Protein AF-A0A8B8LPD0-F1 (afdb_monomer)

pLDDT: mean 94.7, std 5.55, range [61.06, 98.5]

Radius of gyration: 47.1 Å; Cα contacts (8 Å, |Δi|>4): 87; chains: 1; bounding box: 83×27×129 Å

Foldseek 3Di:
DVVVVVVVVVVVVVVVVVVVVVVVVVVVVVVVVVVVVVVVVVVVVVVVVVVVVVVVVVVVVVVVVVVVVVVVVVVVVVVVVVVLVQFAAPPPSPHGFQKAFPVGDTGDPVVVVPDQADPPPRHGGPDMDGHDDD

Nearest PDB structures (foldseek):
  3eb5-assembly1_A-2  TM=9.306E-01  e=7.544E-06  Homo sapiens
  8v0d-assembly1_A  TM=8.859E-01  e=6.554E-06  Homo sapiens
  8v0d-assembly1_B  TM=8.151E-01  e=5.307E-06  Homo sapiens
  4auq-assembly1_E  TM=8.086E-01  e=9.492E-05  Homo sapiens
  8ieg-assembly1_B  TM=8.663E-01  e=4.461E-04  Saccharomyces cerevisiae S288C

Mean predicted aligned error: 9.9 Å

Organism: Abrus precatorius (NCBI:txid3816)

InterPro domains:
  IPR001841 Zinc finger, RING-type [PS50089] (89-122)
  IPR001841 Zinc finger, RING-type [SM00184] (89-121)
  IPR013083 Zinc finger, RING/FYVE/PHD-type [G3DSA:3.30.40.10] (70-133)
  IPR051728 RING-FYVE domain-containing E3 ubiquitin-protein ligase [PTHR14879] (5-132)

Solvent-accessible surface area (backbone atoms only — not comparable to full-atom values): 7485 Å² total; per-residue (Å²): 115,67,68,62,54,52,52,50,51,51,53,52,53,51,50,52,50,55,51,50,51,52,52,48,52,53,53,50,50,55,49,50,54,51,51,51,52,52,50,52,52,51,52,52,51,52,50,53,50,52,52,52,52,52,52,53,52,52,49,53,53,49,50,54,51,48,53,54,51,52,52,52,50,52,53,49,51,51,52,50,54,57,59,44,58,74,46,28,9,86,82,78,72,67,50,53,45,33,26,28,37,74,87,68,56,67,22,18,57,86,62,50,73,78,50,63,45,40,92,84,82,61,48,74,57,85,47,76,43,82,52,81,78,129

Sequence (134 aa):
MLKKKLQEQHKRAQFLSEESDKSRETAQIAKRDIEEVRQKLKEEHEHARRLTENFRRDVLAAESRAAFAEETLSDLQRKIILSNCDKVCSICLTNEKDLAFGCGHMTCRDCGSKLSKCPICREQIRNYIKLFPG

Structure (mmCIF, N/CA/C/O backbone):
data_AF-A0A8B8LPD0-F1
#
_entry.id   AF-A0A8B8LPD0-F1
#
loop_
_atom_site.group_PDB
_atom_site.id
_atom_site.type_symbol
_atom_site.label_atom_id
_atom_site.label_alt_id
_atom_site.label_comp_id
_atom_site.label_asym_id
_atom_site.label_entity_id
_atom_site.label_seq_id
_atom_site.pdbx_PDB_ins_code
_atom_site.Cartn_x
_atom_site.Cartn_y
_atom_site.Cartn_z
_atom_site.occupancy
_atom_site.B_iso_or_equiv
_atom_site.auth_seq_id
_atom_site.auth_comp_id
_atom_site.auth_asym_id
_atom_site.auth_atom_id
_atom_site.pdbx_PDB_model_num
ATOM 1 N N . MET A 1 1 ? 45.435 1.111 -79.361 1.00 73.44 1 MET A N 1
ATOM 2 C CA . MET A 1 1 ? 44.169 0.547 -78.833 1.00 73.44 1 MET A CA 1
ATOM 3 C C . MET A 1 1 ? 44.263 0.095 -77.371 1.00 73.44 1 MET A C 1
ATOM 5 O O . MET A 1 1 ? 43.436 0.523 -76.579 1.00 73.44 1 MET A O 1
ATOM 9 N N . LEU A 1 2 ? 45.271 -0.695 -76.975 1.00 85.44 2 LEU A N 1
ATOM 10 C CA . LEU A 1 2 ? 45.413 -1.224 -75.602 1.00 85.44 2 LEU A CA 1
ATOM 11 C C . LEU A 1 2 ? 45.582 -0.156 -74.500 1.00 85.44 2 LEU A C 1
ATOM 13 O O . LEU A 1 2 ? 44.894 -0.224 -73.489 1.00 85.44 2 LEU A O 1
ATOM 17 N N . LYS A 1 3 ? 46.413 0.876 -74.715 1.00 88.69 3 LYS A N 1
ATOM 18 C CA . LYS A 1 3 ? 46.639 1.950 -73.722 1.00 88.69 3 LYS A CA 1
ATOM 19 C C . LYS A 1 3 ? 45.360 2.711 -73.336 1.00 88.69 3 LYS A C 1
ATOM 21 O O . LYS A 1 3 ? 45.154 2.991 -72.164 1.00 88.69 3 LYS A O 1
ATOM 26 N N . LYS A 1 4 ? 44.474 2.983 -74.306 1.00 88.44 4 LYS A N 1
ATOM 27 C CA . LYS A 1 4 ? 43.177 3.640 -74.054 1.00 88.44 4 LYS A CA 1
ATOM 28 C C . LYS A 1 4 ? 42.248 2.758 -73.214 1.00 88.44 4 LYS A C 1
ATOM 30 O O . LYS A 1 4 ? 41.646 3.250 -72.272 1.00 88.44 4 LYS A O 1
ATOM 35 N N . LYS A 1 5 ? 42.179 1.451 -73.510 1.00 90.44 5 LYS A N 1
ATOM 36 C CA . LYS A 1 5 ? 41.398 0.491 -72.708 1.00 90.44 5 LYS A CA 1
ATOM 37 C C . LYS A 1 5 ? 41.918 0.393 -71.272 1.00 90.44 5 LYS A C 1
ATOM 39 O O . LYS A 1 5 ? 41.117 0.371 -70.349 1.00 90.44 5 LYS A O 1
ATOM 44 N N . LEU A 1 6 ? 43.239 0.371 -71.083 1.00 92.25 6 LEU A N 1
ATOM 45 C CA . LEU A 1 6 ? 43.850 0.341 -69.752 1.00 92.25 6 LEU A CA 1
ATOM 46 C C . LEU A 1 6 ? 43.545 1.618 -68.952 1.00 92.25 6 LEU A C 1
ATOM 48 O O . LEU A 1 6 ? 43.188 1.538 -67.782 1.00 92.25 6 LEU A O 1
ATOM 52 N N . GLN A 1 7 ? 43.627 2.785 -69.594 1.00 92.62 7 GLN A N 1
ATOM 53 C CA . GLN A 1 7 ? 43.295 4.065 -68.969 1.00 92.62 7 GLN A CA 1
ATOM 54 C C . GLN A 1 7 ? 41.815 4.144 -68.561 1.00 92.62 7 GLN A C 1
ATOM 56 O O . GLN A 1 7 ? 41.500 4.667 -67.495 1.00 92.62 7 GLN A O 1
ATOM 61 N N . GLU A 1 8 ? 40.913 3.595 -69.374 1.00 93.06 8 GLU A N 1
ATOM 62 C CA . GLU A 1 8 ? 39.482 3.535 -69.060 1.00 93.06 8 GLU A CA 1
ATOM 63 C C . GLU A 1 8 ? 39.190 2.606 -67.873 1.00 93.06 8 GLU A C 1
ATOM 65 O O . GLU A 1 8 ? 38.441 2.962 -66.966 1.00 93.06 8 GLU A O 1
ATOM 70 N N . GLN A 1 9 ? 39.841 1.439 -67.828 1.00 93.00 9 GLN A N 1
ATOM 71 C CA . GLN A 1 9 ? 39.735 0.516 -66.694 1.00 93.00 9 GLN A CA 1
ATOM 72 C C . GLN A 1 9 ? 40.267 1.140 -65.399 1.00 93.00 9 GLN A C 1
ATOM 74 O O . GLN A 1 9 ? 39.648 0.983 -64.351 1.00 93.00 9 GLN A O 1
ATOM 79 N N . HIS A 1 10 ? 41.365 1.898 -65.471 1.00 94.31 10 HIS A N 1
ATOM 80 C CA . HIS A 1 10 ? 41.904 2.614 -64.317 1.00 94.31 10 HIS A CA 1
ATOM 81 C C . HIS A 1 10 ? 40.913 3.648 -63.771 1.00 94.31 10 HIS A C 1
ATOM 83 O O . HIS A 1 10 ? 40.643 3.662 -62.575 1.00 94.31 10 HIS A O 1
ATOM 89 N N . LYS A 1 11 ? 40.310 4.467 -64.644 1.00 95.00 11 LYS A N 1
ATOM 90 C CA . LYS A 1 11 ? 39.286 5.445 -64.239 1.00 95.00 11 LYS A CA 1
ATOM 91 C C . LYS A 1 11 ? 38.075 4.773 -63.598 1.00 95.00 11 LYS A C 1
ATOM 93 O O . LYS A 1 11 ? 37.583 5.241 -62.577 1.00 95.00 11 LYS A O 1
ATOM 98 N N . ARG A 1 12 ? 37.616 3.655 -64.171 1.00 95.12 12 ARG A N 1
ATOM 99 C CA . ARG A 1 12 ? 36.501 2.880 -63.615 1.00 95.12 12 ARG A CA 1
ATOM 100 C C . ARG A 1 12 ? 36.840 2.304 -62.239 1.00 95.12 12 ARG A C 1
ATOM 102 O O . ARG A 1 12 ? 36.008 2.368 -61.344 1.00 95.12 12 ARG A O 1
ATOM 109 N N . ALA A 1 13 ? 38.047 1.772 -62.061 1.00 94.38 13 ALA A N 1
ATOM 110 C CA . ALA A 1 13 ? 38.503 1.258 -60.773 1.00 94.38 1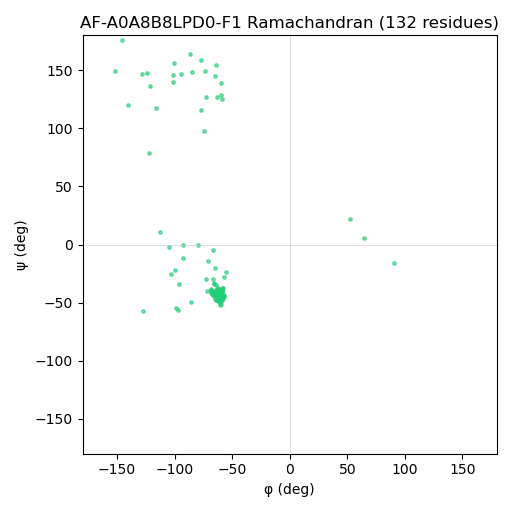3 ALA A CA 1
ATOM 111 C C . ALA A 1 13 ? 38.602 2.368 -59.712 1.00 94.38 13 ALA A C 1
ATOM 113 O O . ALA A 1 13 ? 38.165 2.165 -58.584 1.00 94.38 13 ALA A O 1
ATOM 114 N N . GLN A 1 14 ? 39.108 3.550 -60.083 1.00 95.25 14 GLN A N 1
ATOM 115 C CA . GLN A 1 14 ? 39.155 4.717 -59.195 1.00 95.25 14 GLN A CA 1
ATOM 116 C C . GLN A 1 14 ? 37.753 5.155 -58.761 1.00 95.25 14 GLN A C 1
ATOM 118 O O . GLN A 1 14 ? 37.505 5.292 -57.568 1.00 95.25 14 GLN A O 1
ATOM 123 N N . PHE A 1 15 ? 36.822 5.280 -59.710 1.00 96.00 15 PHE A N 1
ATOM 124 C CA . PHE A 1 15 ? 35.434 5.639 -59.418 1.00 96.00 15 PHE A CA 1
ATOM 125 C C . PHE A 1 15 ? 34.768 4.646 -58.452 1.00 96.00 15 PHE A C 1
ATOM 127 O O . PHE A 1 15 ? 34.168 5.053 -57.462 1.00 96.00 15 PHE A O 1
ATOM 134 N N . LEU A 1 16 ? 34.923 3.340 -58.700 1.00 95.19 16 LEU A N 1
ATOM 135 C CA . LEU A 1 16 ? 34.373 2.300 -57.825 1.00 95.19 16 LEU A CA 1
ATOM 136 C C . LEU A 1 16 ? 35.009 2.317 -56.425 1.00 95.19 16 LEU A C 1
ATOM 138 O O . LEU A 1 16 ? 34.320 2.052 -55.443 1.00 95.19 16 LEU A O 1
ATOM 142 N N . SER A 1 17 ? 36.303 2.637 -56.317 1.00 95.12 17 SER A N 1
ATOM 143 C CA . SER A 1 17 ? 36.976 2.792 -55.021 1.00 95.12 17 SER A CA 1
ATOM 144 C C . SER A 1 17 ? 36.393 3.961 -54.230 1.00 95.12 17 SER A C 1
ATOM 146 O O . SER A 1 17 ? 36.036 3.790 -53.069 1.00 95.12 17 SER A O 1
ATOM 148 N N . GLU A 1 18 ? 36.233 5.125 -54.865 1.00 96.00 18 GLU A N 1
ATOM 149 C CA . GLU A 1 18 ? 35.641 6.310 -54.231 1.00 96.00 18 GLU A CA 1
ATOM 150 C C . GLU A 1 18 ? 34.189 6.065 -53.796 1.00 96.00 18 GLU A C 1
ATOM 152 O O . GLU A 1 18 ? 33.775 6.493 -52.718 1.00 96.00 18 GLU A O 1
ATOM 157 N N . GLU A 1 19 ? 33.405 5.361 -54.615 1.00 96.75 19 GLU A N 1
ATOM 158 C CA . GLU A 1 19 ? 32.026 4.985 -54.290 1.00 96.75 19 GLU A CA 1
ATOM 159 C C . GLU A 1 19 ? 31.968 4.001 -53.110 1.00 96.75 19 GLU A C 1
ATOM 161 O O . GLU A 1 19 ? 31.180 4.187 -52.178 1.00 96.75 19 GLU A O 1
ATOM 166 N N . SER A 1 20 ? 32.855 3.002 -53.093 1.00 95.00 20 SER A N 1
ATOM 167 C CA . SER A 1 20 ? 32.997 2.064 -51.976 1.00 95.00 20 SER A CA 1
ATOM 168 C C . SER A 1 20 ? 33.408 2.773 -50.680 1.00 95.00 20 SER A C 1
ATOM 170 O O . SER A 1 20 ? 32.889 2.446 -49.611 1.00 95.00 20 SER A O 1
ATOM 172 N N . ASP A 1 21 ? 34.317 3.747 -50.748 1.00 96.69 21 ASP A N 1
ATOM 173 C CA . ASP A 1 21 ? 34.763 4.507 -49.579 1.00 96.69 21 ASP A CA 1
ATOM 174 C C . ASP A 1 21 ? 33.628 5.364 -48.997 1.00 96.69 21 ASP A C 1
ATOM 176 O O . ASP A 1 21 ? 33.385 5.307 -47.788 1.00 96.69 21 ASP A O 1
ATOM 180 N N . LYS A 1 22 ? 32.853 6.053 -49.846 1.00 96.38 22 LYS A N 1
ATOM 181 C CA . LYS A 1 22 ? 31.648 6.803 -49.434 1.00 96.38 22 LYS A CA 1
ATOM 182 C C . LYS A 1 22 ? 30.582 5.896 -48.823 1.00 96.38 22 LYS A C 1
ATOM 184 O O . LYS A 1 22 ? 29.976 6.229 -47.800 1.00 96.38 22 LYS A O 1
ATOM 189 N N . SER A 1 23 ? 30.354 4.728 -49.427 1.00 95.88 23 SER A N 1
ATOM 190 C CA . SER A 1 23 ? 29.418 3.739 -48.890 1.00 95.88 23 SER A CA 1
ATOM 191 C C . SER A 1 23 ? 29.873 3.228 -47.521 1.00 95.88 23 SER A C 1
ATOM 193 O O . SER A 1 23 ? 29.041 3.060 -46.626 1.00 95.88 23 SER A O 1
ATOM 195 N N . ARG A 1 24 ? 31.181 3.011 -47.330 1.00 97.00 24 ARG A N 1
ATOM 196 C CA . ARG A 1 24 ? 31.753 2.594 -46.044 1.00 97.00 24 ARG A CA 1
ATOM 197 C C . ARG A 1 24 ? 31.607 3.679 -44.982 1.00 97.00 24 ARG A C 1
ATOM 199 O O . ARG A 1 24 ? 31.229 3.353 -43.860 1.00 97.00 24 ARG A O 1
ATOM 206 N N . GLU A 1 25 ? 31.869 4.936 -45.325 1.00 96.94 25 GLU A N 1
ATOM 207 C CA . GLU A 1 25 ? 31.705 6.075 -44.416 1.00 96.94 25 GLU A CA 1
ATOM 208 C C . GLU A 1 25 ? 30.246 6.218 -43.965 1.00 96.94 25 GLU A C 1
ATOM 210 O O . GLU A 1 25 ? 29.961 6.283 -42.769 1.00 96.94 25 GLU A O 1
ATOM 215 N N . THR A 1 26 ? 29.302 6.121 -44.903 1.00 97.06 26 THR A N 1
ATOM 216 C CA . THR A 1 26 ? 27.863 6.162 -44.598 1.00 97.06 26 THR A CA 1
ATOM 217 C C . THR A 1 26 ? 27.458 5.020 -43.660 1.00 97.06 26 THR A C 1
ATOM 219 O O . THR A 1 26 ? 26.741 5.229 -42.681 1.00 97.06 26 THR A O 1
ATOM 222 N N . ALA A 1 27 ? 27.961 3.805 -43.903 1.00 97.12 27 ALA A N 1
ATOM 223 C CA . ALA A 1 27 ? 27.704 2.659 -43.035 1.00 97.12 27 ALA A CA 1
ATOM 224 C C . ALA A 1 27 ? 28.326 2.820 -41.635 1.00 97.12 27 ALA A C 1
ATOM 226 O O . ALA A 1 27 ? 27.761 2.331 -40.657 1.00 97.12 27 ALA A O 1
ATOM 227 N N . GLN A 1 28 ? 29.478 3.487 -41.513 1.00 97.50 28 GLN A N 1
ATOM 228 C CA . GLN A 1 28 ? 30.100 3.784 -40.219 1.00 97.50 28 GLN A CA 1
ATOM 229 C C . GLN A 1 28 ? 29.284 4.801 -39.417 1.00 97.50 28 GLN A C 1
ATOM 231 O O . GLN A 1 28 ? 29.074 4.587 -38.224 1.00 97.50 28 GLN A O 1
ATOM 236 N N . ILE A 1 29 ? 28.772 5.850 -40.066 1.00 97.56 29 ILE A N 1
ATOM 237 C CA . ILE A 1 29 ? 27.881 6.831 -39.431 1.00 97.56 29 ILE A CA 1
ATOM 238 C C . ILE A 1 29 ? 26.622 6.130 -38.913 1.00 97.56 29 ILE A C 1
ATOM 240 O O . ILE A 1 29 ? 26.338 6.201 -37.722 1.00 97.56 29 ILE A O 1
ATOM 244 N N . ALA A 1 30 ? 25.950 5.344 -39.760 1.00 97.44 30 ALA A N 1
ATOM 245 C CA . ALA A 1 30 ? 24.747 4.616 -39.360 1.00 97.44 30 ALA A CA 1
ATOM 246 C C . ALA A 1 30 ? 24.989 3.665 -38.171 1.00 97.44 30 ALA A C 1
ATOM 248 O O . ALA A 1 30 ? 24.142 3.539 -37.289 1.00 97.44 30 ALA A O 1
ATOM 249 N N . LYS A 1 31 ? 26.153 3.001 -38.109 1.00 97.88 31 LYS A N 1
ATOM 250 C CA . LYS A 1 31 ? 26.526 2.155 -36.961 1.00 97.88 31 LYS A CA 1
ATOM 251 C C . LYS A 1 31 ? 26.685 2.962 -35.675 1.00 97.88 31 LYS A C 1
ATOM 253 O O . LYS A 1 31 ? 26.172 2.536 -34.643 1.00 97.88 31 LYS A O 1
ATOM 258 N N . ARG A 1 32 ? 27.359 4.113 -35.744 1.00 97.88 32 ARG A N 1
ATOM 259 C CA . ARG A 1 32 ? 27.530 5.013 -34.597 1.00 97.88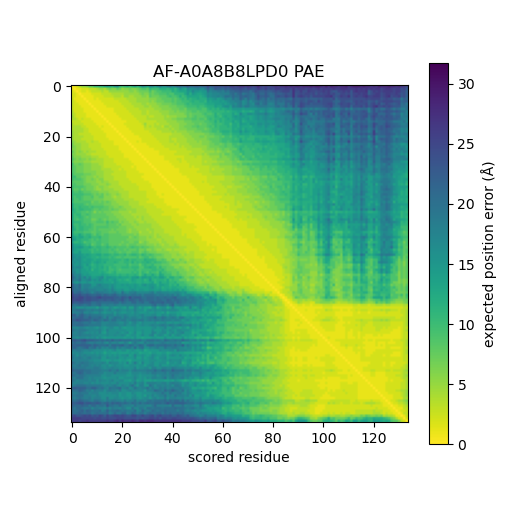 32 ARG A CA 1
ATOM 260 C C . ARG A 1 32 ? 26.183 5.529 -34.094 1.00 97.88 32 ARG A C 1
ATOM 262 O O . ARG A 1 32 ? 25.943 5.499 -32.894 1.00 97.88 32 ARG A O 1
ATOM 269 N N . ASP A 1 33 ? 25.289 5.914 -34.999 1.00 98.06 33 ASP A N 1
ATOM 270 C CA . ASP A 1 33 ? 23.955 6.401 -34.636 1.00 98.06 33 ASP A CA 1
ATOM 271 C C . ASP A 1 33 ? 23.129 5.294 -33.951 1.00 98.06 33 ASP A C 1
ATOM 273 O O . ASP A 1 33 ? 22.457 5.531 -32.947 1.00 98.06 33 ASP A O 1
ATOM 277 N N . ILE A 1 34 ? 23.230 4.046 -34.429 1.00 98.38 34 ILE A N 1
ATOM 278 C CA . ILE A 1 34 ? 22.613 2.881 -33.773 1.00 98.38 34 ILE A CA 1
ATOM 279 C C . ILE A 1 34 ? 23.182 2.667 -32.364 1.00 98.38 34 ILE A C 1
ATOM 281 O O . ILE A 1 34 ? 22.429 2.359 -31.439 1.00 98.38 34 ILE A O 1
ATOM 285 N N . GLU A 1 35 ? 24.497 2.787 -32.185 1.00 98.38 35 GLU A N 1
ATOM 286 C CA . GLU A 1 35 ? 25.138 2.662 -30.871 1.00 98.38 35 GLU A CA 1
ATOM 287 C C . GLU A 1 35 ? 24.696 3.771 -29.913 1.00 98.38 35 GLU A C 1
ATOM 289 O O . GLU A 1 35 ? 24.395 3.483 -28.754 1.00 98.38 35 GLU A O 1
ATOM 294 N N . GLU A 1 36 ? 24.550 5.003 -30.400 1.00 98.38 36 GLU A N 1
ATOM 295 C CA . GLU A 1 36 ? 24.028 6.121 -29.614 1.00 98.38 36 GLU A CA 1
ATOM 296 C C . GLU A 1 36 ? 22.586 5.865 -29.153 1.00 98.38 36 GLU A C 1
ATOM 298 O O . GLU A 1 36 ? 22.264 6.021 -27.973 1.00 98.38 36 GLU A O 1
ATOM 303 N N . VAL A 1 37 ? 21.716 5.402 -30.056 1.00 98.38 37 VAL A N 1
ATOM 304 C CA . VAL A 1 37 ? 20.329 5.048 -29.713 1.00 98.38 37 VAL A CA 1
ATOM 305 C C . VAL A 1 37 ? 20.288 3.907 -28.695 1.00 98.38 37 VAL A C 1
ATOM 307 O O . VAL A 1 37 ? 19.508 3.958 -27.744 1.00 98.38 37 VAL A O 1
ATOM 310 N N . ARG A 1 38 ? 21.141 2.886 -28.845 1.00 98.44 38 ARG A N 1
ATOM 311 C CA . ARG A 1 38 ? 21.243 1.780 -27.876 1.00 98.44 38 ARG A CA 1
ATOM 312 C C . ARG A 1 38 ? 21.681 2.267 -26.501 1.00 98.44 38 ARG A C 1
ATOM 314 O O . ARG A 1 38 ? 21.146 1.792 -25.501 1.00 98.44 38 ARG A O 1
ATOM 321 N N . GLN A 1 39 ? 22.632 3.195 -26.450 1.00 98.25 39 GLN A N 1
ATOM 322 C CA . GLN A 1 39 ? 23.108 3.766 -25.198 1.00 98.25 39 GLN A CA 1
ATOM 323 C C . GLN A 1 39 ? 21.998 4.560 -24.499 1.00 98.25 39 GLN A C 1
ATOM 325 O O . GLN A 1 39 ? 21.714 4.301 -23.331 1.00 98.25 39 GLN A O 1
ATOM 330 N N . LYS A 1 40 ? 21.285 5.422 -25.234 1.00 98.38 40 LYS A N 1
ATOM 331 C CA . LYS A 1 40 ? 20.114 6.149 -24.716 1.00 98.38 40 LYS A CA 1
ATOM 332 C C . LYS A 1 40 ? 19.033 5.200 -24.201 1.00 98.38 40 LYS A C 1
ATOM 334 O O . LYS A 1 40 ? 18.527 5.374 -23.099 1.00 98.38 40 LYS A O 1
ATOM 339 N N . LEU A 1 41 ? 18.724 4.143 -24.953 1.00 98.50 41 LEU A N 1
ATOM 340 C CA . LEU A 1 41 ? 17.747 3.137 -24.531 1.00 98.50 41 LEU A CA 1
ATOM 341 C C . LEU A 1 41 ? 18.168 2.431 -23.232 1.00 98.50 41 LEU A C 1
ATOM 343 O O . LEU A 1 41 ? 17.329 2.150 -22.377 1.00 98.50 41 LEU A O 1
ATOM 347 N N . LYS A 1 42 ? 19.464 2.145 -23.069 1.00 98.44 42 LYS A N 1
ATOM 348 C CA . LYS A 1 42 ? 20.005 1.541 -21.847 1.00 98.44 42 LYS A CA 1
ATOM 349 C C . LYS A 1 42 ? 19.862 2.481 -20.647 1.00 98.44 42 LYS A C 1
ATOM 351 O O . LYS A 1 42 ? 19.462 2.024 -19.578 1.00 98.44 42 LYS A O 1
ATOM 356 N N .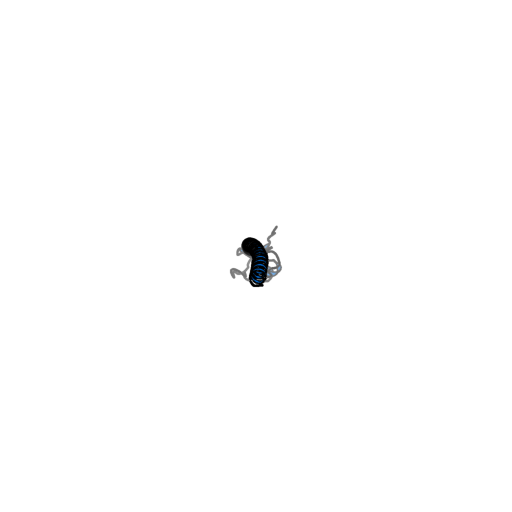 GLU A 1 43 ? 20.156 3.765 -20.828 1.00 98.31 43 GLU A N 1
ATOM 357 C CA . GLU A 1 43 ? 20.014 4.794 -19.791 1.00 98.31 43 GLU A CA 1
ATOM 358 C C . GLU A 1 43 ? 18.554 4.974 -19.363 1.00 98.31 43 GLU A C 1
ATOM 360 O O . GLU A 1 43 ? 18.261 4.945 -18.166 1.00 98.31 43 GLU A O 1
ATOM 365 N N . GLU A 1 44 ? 17.632 5.054 -20.324 1.00 98.19 44 GLU A N 1
ATOM 366 C CA . GLU A 1 44 ? 16.187 5.115 -20.071 1.00 98.19 44 GLU A CA 1
ATOM 367 C C . GLU A 1 44 ? 15.685 3.871 -19.332 1.00 98.19 44 GLU A C 1
ATOM 369 O O . GLU A 1 44 ? 14.963 3.972 -18.339 1.00 98.19 44 GLU A O 1
ATOM 374 N N . HIS A 1 45 ? 16.121 2.676 -19.742 1.00 98.50 45 HIS A N 1
ATOM 375 C CA . HIS A 1 45 ? 15.766 1.442 -19.043 1.00 98.50 45 HIS A CA 1
ATOM 376 C C . HIS A 1 45 ? 16.291 1.441 -17.598 1.00 98.50 45 HIS A C 1
ATOM 378 O O . HIS A 1 45 ? 15.621 0.953 -16.682 1.00 98.50 45 HIS A O 1
ATOM 384 N N . GLU A 1 46 ? 17.504 1.937 -17.361 1.00 98.31 46 GLU A N 1
ATOM 385 C CA . GLU A 1 46 ? 18.056 2.028 -16.012 1.00 98.31 46 GLU A CA 1
ATOM 386 C C . GLU A 1 46 ? 17.299 3.060 -15.167 1.00 98.31 46 GLU A C 1
ATOM 388 O O . GLU A 1 46 ? 16.989 2.802 -14.002 1.00 98.31 46 GLU A O 1
ATOM 393 N N . HIS A 1 47 ? 16.930 4.195 -15.762 1.00 98.25 47 HIS A N 1
ATOM 394 C CA . HIS A 1 47 ? 16.108 5.212 -15.119 1.00 98.25 47 HIS A CA 1
ATOM 395 C C . HIS A 1 47 ? 14.730 4.663 -14.727 1.00 98.25 47 HIS A C 1
ATOM 397 O O . HIS A 1 47 ? 14.353 4.746 -13.556 1.00 98.25 47 HIS A O 1
ATOM 403 N N . ALA A 1 48 ? 14.030 4.004 -15.652 1.00 98.19 48 ALA A N 1
ATOM 404 C CA . ALA A 1 48 ? 12.745 3.359 -15.391 1.00 98.19 48 ALA A CA 1
ATOM 405 C C . ALA A 1 48 ? 12.843 2.289 -14.290 1.00 98.19 48 ALA A C 1
ATOM 407 O O . ALA A 1 48 ? 11.976 2.201 -13.415 1.00 98.19 48 ALA A O 1
ATOM 408 N N . ARG A 1 49 ? 13.933 1.507 -14.274 1.00 98.38 49 ARG A N 1
ATOM 409 C CA . ARG A 1 49 ? 14.193 0.513 -13.221 1.00 98.38 49 ARG A CA 1
ATOM 410 C C . ARG A 1 49 ? 14.356 1.171 -11.850 1.00 98.38 49 ARG A C 1
ATOM 412 O O . ARG A 1 49 ? 13.759 0.701 -10.886 1.00 98.38 49 ARG A O 1
ATOM 419 N N . ARG A 1 50 ? 15.119 2.267 -11.758 1.00 98.12 50 ARG A N 1
ATOM 420 C CA . ARG A 1 50 ? 15.287 3.028 -10.506 1.00 98.12 50 ARG A CA 1
ATOM 421 C C . ARG A 1 50 ? 13.967 3.617 -10.014 1.00 98.12 50 ARG A C 1
ATOM 423 O O . ARG A 1 50 ? 13.678 3.526 -8.826 1.00 98.12 50 ARG A O 1
ATOM 430 N N . LEU A 1 51 ? 13.159 4.186 -10.911 1.00 98.19 51 LEU A N 1
ATOM 431 C CA . LEU A 1 51 ? 11.832 4.705 -10.565 1.00 98.19 51 LEU A CA 1
ATOM 432 C C . LEU A 1 51 ? 10.922 3.603 -10.017 1.00 98.19 51 LEU A C 1
ATOM 434 O O . LEU A 1 51 ? 10.302 3.787 -8.974 1.00 98.19 51 LEU A O 1
ATOM 438 N N . THR A 1 52 ? 10.899 2.445 -10.679 1.00 97.81 52 THR A N 1
ATOM 439 C CA . THR A 1 52 ? 10.102 1.288 -10.249 1.00 97.81 52 THR A CA 1
ATOM 440 C C . THR A 1 52 ? 10.528 0.797 -8.865 1.00 97.81 52 THR A C 1
ATOM 442 O O . THR A 1 52 ? 9.679 0.542 -8.016 1.00 97.81 52 THR A O 1
ATOM 445 N N . GLU A 1 53 ? 11.833 0.709 -8.601 1.00 97.88 53 GLU A N 1
ATOM 446 C CA . GLU A 1 53 ? 12.346 0.272 -7.298 1.00 97.88 53 GLU A CA 1
ATOM 447 C C . GLU A 1 53 ? 12.055 1.286 -6.182 1.00 97.88 53 GLU A C 1
ATOM 449 O O . GLU A 1 53 ? 11.669 0.902 -5.077 1.00 97.88 53 GLU A O 1
ATOM 454 N N . ASN A 1 54 ? 12.172 2.586 -6.470 1.00 98.00 54 ASN A N 1
ATOM 455 C CA . ASN A 1 54 ? 11.786 3.634 -5.527 1.00 98.00 54 ASN A CA 1
ATOM 456 C C . ASN A 1 54 ? 10.294 3.551 -5.193 1.00 98.00 54 ASN A C 1
ATOM 458 O O . ASN A 1 54 ? 9.939 3.516 -4.017 1.00 98.00 54 ASN A O 1
ATOM 462 N N . PHE A 1 55 ? 9.440 3.435 -6.214 1.00 98.19 55 PHE A N 1
ATOM 463 C CA . PHE A 1 55 ? 8.001 3.285 -6.025 1.00 98.19 55 PHE A CA 1
ATOM 464 C C . PHE A 1 55 ? 7.670 2.035 -5.200 1.00 98.19 55 PHE A C 1
ATOM 466 O O . PHE A 1 55 ? 6.893 2.110 -4.252 1.00 98.19 55 PHE A O 1
ATOM 473 N N . ARG A 1 56 ? 8.320 0.899 -5.486 1.00 98.06 56 ARG A N 1
ATOM 474 C CA . ARG A 1 56 ? 8.167 -0.343 -4.713 1.00 98.06 56 ARG A CA 1
ATOM 475 C C . ARG A 1 56 ? 8.497 -0.139 -3.233 1.00 98.06 56 ARG A C 1
ATOM 477 O O . ARG A 1 56 ? 7.761 -0.609 -2.370 1.00 98.06 56 ARG A O 1
ATOM 484 N N . ARG A 1 57 ? 9.589 0.565 -2.927 1.00 97.81 57 ARG A N 1
ATOM 485 C CA . ARG A 1 57 ? 9.977 0.884 -1.546 1.00 97.81 57 ARG A CA 1
ATOM 486 C C . ARG A 1 57 ? 8.953 1.790 -0.859 1.00 97.81 57 ARG A C 1
ATOM 488 O O . ARG A 1 57 ? 8.639 1.556 0.306 1.00 97.81 57 ARG A O 1
ATOM 495 N N . ASP A 1 58 ? 8.424 2.786 -1.562 1.00 98.25 58 ASP A N 1
ATOM 496 C CA . ASP A 1 58 ? 7.430 3.711 -1.009 1.00 98.25 58 ASP A CA 1
ATOM 497 C C . ASP A 1 58 ? 6.104 3.001 -0.708 1.00 98.25 58 ASP A C 1
ATOM 499 O O . ASP A 1 58 ? 5.515 3.225 0.354 1.00 98.25 58 ASP A O 1
ATOM 503 N N . VAL A 1 59 ? 5.681 2.092 -1.595 1.00 98.00 59 VAL A N 1
ATOM 504 C CA . VAL A 1 59 ? 4.521 1.214 -1.384 1.00 98.00 59 VAL A CA 1
ATOM 505 C C . VAL A 1 59 ? 4.729 0.339 -0.149 1.00 98.00 59 VAL A C 1
ATOM 507 O O . VAL A 1 59 ? 3.907 0.392 0.760 1.00 98.00 59 VAL A O 1
ATOM 510 N N . LEU A 1 60 ? 5.858 -0.370 -0.037 1.00 98.19 60 LEU A N 1
ATOM 511 C CA . LEU A 1 60 ? 6.158 -1.204 1.138 1.00 98.19 60 LEU A CA 1
ATOM 512 C C . LEU A 1 60 ? 6.177 -0.407 2.452 1.00 98.19 60 LEU A C 1
ATOM 514 O O . LEU A 1 60 ? 5.725 -0.886 3.497 1.00 98.19 60 LEU A O 1
ATOM 518 N N . ALA A 1 61 ? 6.691 0.824 2.417 1.00 98.12 61 ALA A N 1
ATOM 519 C CA . ALA A 1 61 ? 6.680 1.709 3.575 1.00 98.12 61 ALA A CA 1
ATOM 520 C C . ALA A 1 61 ? 5.252 2.155 3.932 1.00 98.12 61 ALA A C 1
ATOM 522 O O . ALA A 1 61 ? 4.923 2.269 5.113 1.00 98.12 61 ALA A O 1
ATOM 523 N N . ALA A 1 62 ? 4.401 2.416 2.937 1.00 98.06 62 ALA A N 1
ATOM 524 C CA . ALA A 1 62 ? 2.994 2.739 3.151 1.00 98.06 62 ALA A CA 1
ATOM 525 C C . ALA A 1 62 ? 2.208 1.548 3.713 1.00 98.06 62 ALA A C 1
ATOM 527 O O . ALA A 1 62 ? 1.468 1.731 4.676 1.00 98.06 62 ALA A O 1
ATOM 528 N N . GLU A 1 63 ? 2.424 0.344 3.184 1.00 98.31 63 GLU A N 1
ATOM 529 C CA . GLU A 1 63 ? 1.815 -0.897 3.677 1.00 98.31 63 GLU A CA 1
ATOM 530 C C . GLU A 1 63 ? 2.206 -1.173 5.131 1.00 98.31 63 GLU A C 1
ATOM 532 O O . GLU A 1 63 ? 1.337 -1.403 5.967 1.00 98.31 63 GLU A O 1
ATOM 537 N N . SER A 1 64 ? 3.493 -1.048 5.473 1.00 98.31 64 SER A N 1
ATOM 538 C CA . SER A 1 64 ? 3.960 -1.189 6.862 1.00 98.31 64 SER A CA 1
ATOM 539 C C . SER A 1 64 ? 3.276 -0.195 7.810 1.00 98.31 64 SER A C 1
ATOM 541 O O . SER A 1 64 ? 2.879 -0.556 8.917 1.00 98.31 64 SER A O 1
ATOM 543 N N . ARG A 1 65 ? 3.107 1.067 7.381 1.00 98.38 65 ARG A N 1
ATOM 544 C CA . ARG A 1 65 ? 2.394 2.083 8.174 1.00 98.38 65 ARG A CA 1
ATOM 545 C C . ARG A 1 65 ? 0.911 1.754 8.328 1.00 98.38 65 ARG A C 1
ATOM 547 O O . ARG A 1 65 ? 0.370 1.961 9.410 1.00 98.38 65 ARG A O 1
ATOM 554 N N . ALA A 1 66 ? 0.268 1.268 7.268 1.00 98.25 66 ALA A N 1
ATOM 555 C CA . ALA A 1 66 ? -1.133 0.864 7.304 1.00 98.25 66 ALA A CA 1
ATOM 556 C C . ALA A 1 66 ? -1.341 -0.303 8.278 1.00 98.25 66 ALA A C 1
ATOM 558 O O . ALA A 1 66 ? -2.180 -0.195 9.167 1.00 98.25 66 ALA A O 1
ATOM 559 N N . ALA A 1 67 ? -0.505 -1.341 8.201 1.00 98.06 67 ALA A N 1
ATOM 560 C CA . ALA A 1 67 ? -0.554 -2.481 9.116 1.00 98.06 67 ALA A CA 1
ATOM 561 C C . ALA A 1 67 ? -0.405 -2.053 10.589 1.00 98.06 67 ALA A C 1
ATOM 563 O O . ALA A 1 67 ? -1.178 -2.474 11.447 1.00 98.06 67 ALA A O 1
ATOM 564 N N . PHE A 1 68 ? 0.537 -1.151 10.887 1.00 97.69 68 PHE A N 1
ATOM 565 C CA . PHE A 1 68 ? 0.703 -0.620 12.244 1.00 97.69 68 PHE A CA 1
ATOM 566 C C . PHE A 1 68 ? -0.515 0.194 12.720 1.00 97.69 68 PHE A C 1
ATOM 568 O O . PHE A 1 68 ? -0.923 0.115 13.884 1.00 97.69 68 PHE A O 1
ATOM 575 N N . ALA A 1 69 ? -1.114 0.986 11.827 1.00 97.88 69 ALA A N 1
ATOM 576 C CA . ALA A 1 69 ? -2.326 1.734 12.140 1.00 97.88 69 ALA A CA 1
ATOM 577 C C . ALA A 1 69 ? -3.509 0.792 12.426 1.00 97.88 69 ALA A C 1
ATOM 579 O O . ALA A 1 69 ? -4.247 1.024 13.381 1.00 97.88 69 ALA A O 1
ATOM 580 N N . GLU A 1 70 ? -3.662 -0.285 11.653 1.00 97.81 70 GLU A N 1
ATOM 581 C CA . GLU A 1 70 ? -4.687 -1.313 11.868 1.00 97.81 70 GLU A CA 1
ATOM 582 C C . GLU A 1 70 ? -4.534 -2.012 13.225 1.00 97.81 70 GLU A C 1
ATOM 584 O O . GLU A 1 70 ? -5.516 -2.156 13.958 1.00 97.81 70 GLU A O 1
ATOM 589 N N . GLU A 1 71 ? -3.309 -2.376 13.610 1.00 97.50 71 GLU A N 1
ATOM 590 C CA . GLU A 1 71 ? -3.025 -2.953 14.929 1.00 97.50 71 GLU A CA 1
ATOM 591 C C . GLU A 1 71 ? -3.401 -1.981 16.057 1.00 97.50 71 GLU A C 1
ATOM 593 O O . GLU A 1 71 ? -4.132 -2.336 16.987 1.00 97.50 71 GLU A O 1
ATOM 598 N N . THR A 1 72 ? -2.994 -0.716 15.925 1.00 97.94 72 THR A N 1
ATOM 599 C CA . THR A 1 72 ? -3.328 0.340 16.891 1.00 97.94 72 THR A CA 1
ATOM 600 C C . THR A 1 72 ? -4.843 0.527 17.019 1.00 97.94 72 THR A C 1
ATOM 602 O O . THR A 1 72 ? -5.365 0.686 18.127 1.00 97.94 72 THR A O 1
ATOM 605 N N . LEU A 1 73 ? -5.571 0.490 15.899 1.00 97.56 73 LEU A N 1
ATOM 606 C CA . LEU A 1 73 ? -7.030 0.582 15.888 1.00 97.56 73 LEU A CA 1
ATOM 607 C C . LEU A 1 73 ? -7.675 -0.602 16.614 1.00 97.56 73 LEU A C 1
ATOM 609 O O . LEU A 1 73 ? -8.583 -0.388 17.419 1.00 97.56 73 LEU A O 1
ATOM 613 N N . SER A 1 74 ? -7.193 -1.826 16.386 1.00 97.00 74 SER A N 1
ATOM 614 C CA . SER A 1 74 ? -7.686 -3.021 17.081 1.00 97.00 74 SER A CA 1
ATOM 615 C C . SER A 1 74 ? -7.484 -2.922 18.597 1.00 97.00 74 SER A C 1
ATOM 617 O O . SER A 1 74 ? -8.396 -3.197 19.383 1.00 97.00 74 SER A O 1
ATOM 619 N N . ASP A 1 75 ? -6.317 -2.447 19.029 1.00 96.88 75 ASP A N 1
ATOM 620 C CA . ASP A 1 75 ? -6.007 -2.252 20.443 1.00 96.88 75 ASP A CA 1
ATOM 621 C C . ASP A 1 75 ? -6.884 -1.181 21.099 1.00 96.88 75 ASP A C 1
ATOM 623 O O . ASP A 1 75 ? -7.355 -1.361 22.228 1.00 96.88 75 ASP A O 1
ATOM 627 N N . LEU A 1 76 ? -7.144 -0.072 20.403 1.00 95.88 76 LEU A N 1
ATOM 628 C CA . LEU A 1 76 ? -8.065 0.960 20.879 1.00 95.88 76 LEU A CA 1
ATOM 629 C C . LEU A 1 76 ? -9.499 0.434 20.966 1.00 95.88 76 LEU A C 1
ATOM 631 O O . LEU A 1 76 ? -10.160 0.656 21.980 1.00 95.88 76 LEU A O 1
ATOM 635 N N . GLN A 1 77 ? -9.965 -0.316 19.965 1.00 95.31 77 GLN A N 1
ATOM 636 C CA . GLN A 1 77 ? -11.275 -0.969 20.006 1.00 95.31 77 GLN A CA 1
ATOM 637 C C . GLN A 1 77 ? -11.387 -1.917 21.204 1.00 95.31 77 GLN A C 1
ATOM 639 O O . GLN A 1 77 ? -12.378 -1.865 21.934 1.00 95.31 77 GLN A O 1
ATOM 644 N N . ARG A 1 78 ? -10.351 -2.723 21.474 1.00 93.88 78 ARG A N 1
ATOM 645 C CA . ARG A 1 78 ? -10.307 -3.600 22.653 1.00 93.88 78 ARG A CA 1
ATOM 646 C C . ARG A 1 78 ? -10.418 -2.796 23.950 1.00 93.88 78 ARG A C 1
ATOM 648 O O . ARG A 1 78 ? -11.217 -3.150 24.814 1.00 93.88 78 ARG A O 1
ATOM 655 N N . LYS A 1 79 ? -9.662 -1.699 24.080 1.00 92.56 79 LYS A N 1
ATOM 656 C CA . LYS A 1 79 ? -9.720 -0.808 25.255 1.00 92.56 79 LYS A CA 1
ATOM 657 C C . LYS A 1 79 ? -11.106 -0.184 25.439 1.00 92.56 79 LYS A C 1
ATOM 659 O O . LYS A 1 79 ? -11.587 -0.127 26.567 1.00 92.56 79 LYS A O 1
ATOM 664 N N . ILE A 1 80 ? -11.760 0.234 24.355 1.00 90.25 80 ILE A N 1
ATOM 665 C CA . ILE A 1 80 ? -13.123 0.783 24.390 1.00 90.25 80 ILE A CA 1
ATOM 666 C C . ILE A 1 80 ? -14.121 -0.274 24.869 1.00 90.25 80 ILE A C 1
ATOM 668 O O . ILE A 1 80 ? -14.913 0.005 25.765 1.00 90.25 80 ILE A O 1
ATOM 672 N N . ILE A 1 81 ? -14.069 -1.491 24.318 1.00 86.69 81 ILE A N 1
ATOM 673 C CA . ILE A 1 81 ? -14.966 -2.584 24.721 1.00 86.69 81 ILE A CA 1
ATOM 674 C C . ILE A 1 81 ? -14.795 -2.892 26.211 1.00 86.69 81 ILE A C 1
ATOM 676 O O . ILE A 1 81 ? -15.785 -2.934 26.939 1.00 86.69 81 ILE A O 1
ATOM 680 N N . LEU A 1 82 ? -13.550 -3.041 26.674 1.00 84.50 82 LEU A N 1
ATOM 681 C CA . LEU A 1 82 ? -13.255 -3.294 28.085 1.00 84.50 82 LEU A CA 1
ATOM 682 C C . LEU A 1 82 ? -13.779 -2.164 28.981 1.00 84.50 82 LEU A C 1
ATOM 684 O O . LEU A 1 82 ? -14.489 -2.431 29.947 1.00 84.50 82 LEU A O 1
ATOM 688 N N . SER A 1 83 ? -13.516 -0.905 28.616 1.00 85.25 83 SER A N 1
ATOM 689 C CA . SER A 1 83 ? -14.002 0.255 29.372 1.00 85.25 83 SER A CA 1
ATOM 690 C C . SER A 1 83 ? -15.532 0.338 29.418 1.00 85.25 83 SER A C 1
ATOM 692 O O . SER A 1 83 ? -16.098 0.702 30.449 1.00 85.25 83 SER A O 1
ATOM 694 N N . ASN A 1 84 ? -16.217 -0.019 28.330 1.00 81.38 84 ASN A N 1
ATOM 695 C CA . ASN A 1 84 ? -17.676 0.002 28.276 1.00 81.38 84 ASN A CA 1
ATOM 696 C C . ASN A 1 84 ? -18.297 -1.126 29.106 1.00 81.38 84 ASN A C 1
ATOM 698 O O . ASN A 1 84 ? -19.275 -0.873 29.808 1.00 81.38 84 ASN A O 1
ATOM 702 N N . CYS A 1 85 ? -17.725 -2.336 29.099 1.00 76.62 85 CYS A N 1
ATOM 703 C CA . CYS A 1 85 ? -18.184 -3.456 29.935 1.00 76.62 85 CYS A CA 1
ATOM 704 C C . CYS A 1 85 ? -18.188 -3.124 31.435 1.00 76.62 85 CYS A C 1
ATOM 706 O O . CYS A 1 85 ? -19.010 -3.657 32.190 1.00 76.62 85 CYS A O 1
ATOM 708 N N . ASP A 1 86 ? -17.316 -2.219 31.878 1.00 81.44 86 ASP A N 1
ATOM 709 C CA . ASP A 1 86 ? -17.289 -1.762 33.265 1.00 81.44 86 ASP A CA 1
ATOM 710 C C . ASP A 1 86 ? -18.465 -0.841 33.607 1.00 81.44 86 ASP A C 1
ATOM 712 O O . ASP A 1 86 ? -18.965 -0.902 34.733 1.00 81.44 86 ASP A O 1
ATOM 716 N N . LYS A 1 87 ? -18.981 -0.082 32.635 1.00 86.00 87 LYS A N 1
ATOM 717 C CA . LYS A 1 87 ? -20.049 0.909 32.834 1.00 86.00 87 LYS A CA 1
ATOM 718 C C . LYS A 1 87 ? -21.451 0.386 32.524 1.00 86.00 87 LYS A C 1
ATOM 720 O O . LYS A 1 87 ? -22.400 0.766 33.206 1.00 86.00 87 LYS A O 1
ATOM 725 N N . VAL A 1 88 ? -21.601 -0.505 31.541 1.00 91.81 88 VAL A N 1
ATOM 726 C CA . VAL A 1 88 ? -22.915 -1.005 31.093 1.00 91.81 88 VAL A CA 1
ATOM 727 C C . VAL A 1 88 ? -23.312 -2.308 31.780 1.00 91.81 88 VAL A C 1
ATOM 729 O O . VAL A 1 88 ? -22.482 -3.154 32.106 1.00 91.81 88 VAL A O 1
ATOM 732 N N . CYS A 1 89 ? -24.605 -2.499 32.014 1.00 93.50 89 CYS A N 1
ATOM 733 C CA . CYS A 1 89 ? -25.145 -3.695 32.637 1.00 93.50 89 CYS A CA 1
ATOM 734 C C . CYS A 1 89 ? -24.797 -4.944 31.820 1.00 93.50 89 CYS A C 1
ATOM 736 O O . CYS A 1 89 ? -25.163 -5.054 30.654 1.00 93.50 89 CYS A O 1
ATOM 738 N N . SER A 1 90 ? -24.178 -5.933 32.469 1.00 91.31 90 SER A N 1
ATOM 739 C CA . SER A 1 90 ? -23.769 -7.203 31.853 1.00 91.31 90 SER A CA 1
ATOM 740 C C . SER A 1 90 ? -24.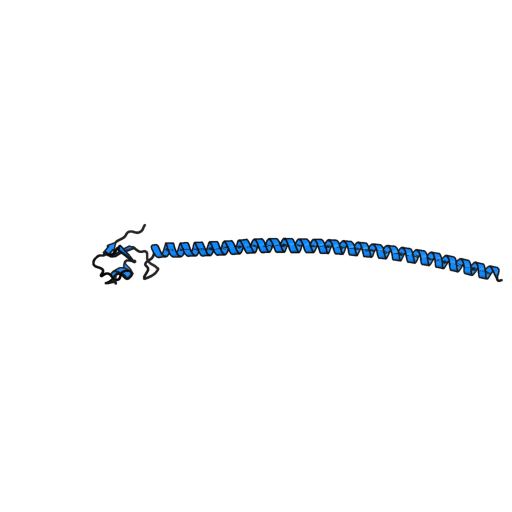926 -8.104 31.405 1.00 91.31 90 SER A C 1
ATOM 742 O O . SER A 1 90 ? -24.682 -9.152 30.819 1.00 91.31 90 SER A O 1
ATOM 744 N N . ILE A 1 91 ? -26.176 -7.725 31.692 1.00 93.75 91 ILE A N 1
ATOM 745 C CA . ILE A 1 91 ? -27.371 -8.493 31.328 1.00 93.75 91 ILE A CA 1
ATOM 746 C C . ILE A 1 91 ? -27.982 -7.953 30.036 1.00 93.75 91 ILE A C 1
ATOM 748 O O . ILE A 1 91 ? -28.152 -8.708 29.086 1.00 93.75 91 ILE A O 1
ATOM 752 N N . CYS A 1 92 ? -28.326 -6.661 29.990 1.00 94.19 92 CYS A N 1
ATOM 753 C CA . CYS A 1 92 ? -28.945 -6.064 28.802 1.00 94.19 92 CYS A CA 1
ATOM 754 C C . CYS A 1 92 ? -27.946 -5.423 27.833 1.00 94.19 92 CYS A C 1
ATOM 756 O O . CYS A 1 92 ? -28.349 -5.039 26.740 1.00 94.19 92 CYS A O 1
ATOM 758 N N . LEU A 1 93 ? -26.681 -5.254 28.236 1.00 91.50 93 LEU A N 1
ATOM 759 C CA . LEU A 1 93 ? -25.615 -4.608 27.456 1.00 91.50 93 LEU A CA 1
ATOM 760 C C . LEU A 1 93 ? -25.978 -3.207 26.928 1.00 91.50 93 LEU A C 1
ATOM 762 O O . LEU A 1 93 ? -25.389 -2.739 25.961 1.00 91.50 93 LEU A O 1
ATOM 766 N N . THR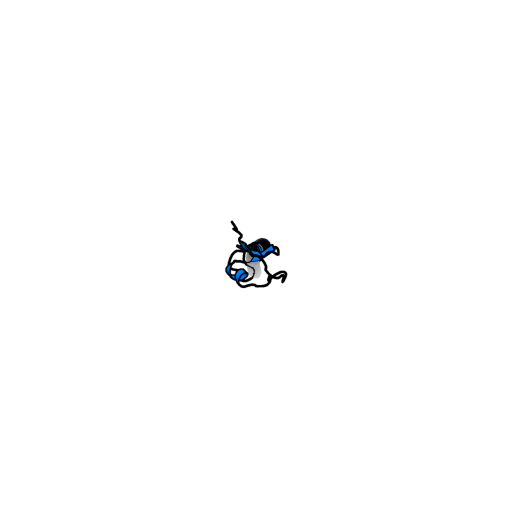 A 1 94 ? -26.957 -2.552 27.558 1.00 90.94 94 THR A N 1
ATOM 767 C CA . THR A 1 94 ? -27.551 -1.298 27.071 1.00 90.94 94 THR A CA 1
ATOM 768 C C . THR A 1 94 ? -27.536 -0.222 28.154 1.00 90.94 94 THR A C 1
ATOM 770 O O . THR A 1 94 ? -26.945 0.834 27.966 1.00 90.94 94 THR A O 1
ATOM 773 N N . ASN A 1 95 ? -28.147 -0.493 29.310 1.00 93.19 95 ASN A N 1
ATOM 774 C CA . ASN A 1 95 ? -28.290 0.495 30.385 1.00 93.19 95 ASN A CA 1
ATOM 775 C C . ASN A 1 95 ? -27.040 0.532 31.271 1.00 93.19 95 ASN A C 1
ATOM 777 O O . ASN A 1 95 ? -26.418 -0.506 31.495 1.00 93.19 95 ASN A O 1
ATOM 781 N N . GLU A 1 96 ? -26.710 1.690 31.837 1.00 93.75 96 GLU A N 1
ATOM 782 C CA . GLU A 1 96 ? -25.620 1.825 32.809 1.00 93.75 96 GLU A CA 1
ATOM 783 C C . GLU A 1 96 ? -25.880 1.039 34.101 1.00 93.75 96 GLU A C 1
ATOM 785 O O . GLU A 1 96 ? -27.019 0.757 34.485 1.00 93.75 96 GLU A O 1
ATOM 790 N N . LYS A 1 97 ? -24.800 0.664 34.790 1.00 93.69 97 LYS A N 1
ATOM 791 C CA . LYS A 1 97 ? -24.870 0.024 36.105 1.00 93.69 97 LYS A CA 1
ATOM 792 C C . LYS A 1 97 ? -25.237 1.062 37.171 1.00 93.69 97 LYS A C 1
ATOM 794 O O . LYS A 1 97 ? -24.371 1.749 37.699 1.00 93.69 97 LYS A O 1
ATOM 799 N N . ASP A 1 98 ? -26.515 1.134 37.530 1.00 95.81 98 ASP A N 1
ATOM 800 C CA . ASP A 1 98 ? -27.047 2.045 38.557 1.00 95.81 98 ASP A CA 1
ATOM 801 C C . ASP A 1 98 ? -27.573 1.315 39.818 1.00 95.81 98 ASP A C 1
ATOM 803 O O . ASP A 1 98 ? -28.238 1.908 40.681 1.00 95.81 98 ASP A O 1
ATOM 807 N N . LEU A 1 99 ? -27.293 0.013 39.939 1.00 95.44 99 LEU A N 1
ATOM 808 C CA . LEU A 1 99 ? -27.754 -0.833 41.037 1.00 95.44 99 LEU A CA 1
ATOM 809 C C . LEU A 1 99 ? -26.666 -1.819 41.483 1.00 95.44 99 LEU A C 1
ATOM 811 O O . LEU A 1 99 ? -26.259 -2.685 40.710 1.00 95.44 99 LEU A O 1
ATOM 815 N N . ALA A 1 100 ? -26.249 -1.745 42.747 1.00 96.44 100 ALA A N 1
ATOM 816 C CA . ALA A 1 100 ? -25.401 -2.756 43.382 1.00 96.44 100 ALA A CA 1
ATOM 817 C C . ALA A 1 100 ? -26.221 -3.685 44.288 1.00 96.44 100 ALA A C 1
ATOM 819 O O . ALA A 1 100 ? -27.174 -3.261 44.945 1.00 96.44 100 ALA A O 1
ATOM 820 N N . PHE A 1 101 ? -25.833 -4.956 44.351 1.00 97.25 101 PHE A N 1
ATOM 821 C CA . PHE A 1 101 ? -26.340 -5.914 45.333 1.00 97.25 101 PHE A CA 1
ATOM 822 C C . PHE A 1 101 ? -25.522 -5.836 46.630 1.00 97.25 101 PHE A C 1
ATOM 824 O O . PHE A 1 101 ? -24.390 -5.359 46.621 1.00 97.25 101 PHE A O 1
ATOM 831 N N . GLY A 1 102 ? -26.039 -6.384 47.735 1.00 95.25 102 GLY A N 1
ATOM 832 C CA . GLY A 1 102 ? -25.301 -6.469 49.008 1.00 95.25 102 GLY A CA 1
ATOM 833 C C . GLY A 1 102 ? -23.933 -7.166 48.931 1.00 95.25 102 GLY A C 1
ATOM 834 O O . GLY A 1 102 ? -23.056 -6.864 49.731 1.00 95.25 102 GLY A O 1
ATOM 835 N N . CYS A 1 103 ? -23.727 -8.035 47.937 1.00 96.75 103 CYS A N 1
ATOM 836 C CA . CYS A 1 103 ? -22.440 -8.681 47.651 1.00 96.75 103 CYS A CA 1
ATOM 837 C C . CYS A 1 103 ? -21.440 -7.795 46.874 1.00 96.75 103 CYS A C 1
ATOM 839 O O . CYS A 1 103 ? -20.353 -8.253 46.539 1.00 96.75 103 CYS A O 1
ATOM 841 N N . GLY A 1 104 ? -21.813 -6.561 46.519 1.00 94.31 104 GLY A N 1
ATOM 842 C CA . GLY A 1 104 ? -20.972 -5.592 45.803 1.00 94.31 104 GLY A CA 1
ATOM 843 C C . GLY A 1 104 ? -21.064 -5.633 44.272 1.00 94.31 104 GLY A C 1
ATOM 844 O O . GLY A 1 104 ? -20.678 -4.674 43.611 1.00 94.31 104 GLY A O 1
ATOM 845 N N . HIS A 1 105 ? -21.612 -6.694 43.679 1.00 95.44 105 HIS A N 1
ATOM 846 C CA . HIS A 1 105 ? -21.779 -6.793 42.225 1.00 95.44 105 HIS A CA 1
ATOM 847 C C . HIS A 1 105 ? -22.905 -5.896 41.691 1.00 95.44 105 HIS A C 1
ATOM 849 O O . HIS A 1 105 ? -23.900 -5.672 42.378 1.00 95.44 105 HIS A O 1
ATOM 855 N N . MET A 1 106 ? -22.768 -5.420 40.448 1.00 95.19 106 MET A N 1
ATOM 856 C CA . MET A 1 106 ? -23.606 -4.347 39.898 1.00 95.19 106 MET A CA 1
ATOM 857 C C . MET A 1 106 ? -24.324 -4.721 38.593 1.00 95.19 106 MET A C 1
ATOM 859 O O . MET A 1 106 ? -23.792 -5.457 37.763 1.00 95.19 106 MET A O 1
ATOM 863 N N . THR A 1 107 ? -25.521 -4.163 38.397 1.00 95.94 107 THR A N 1
ATOM 864 C CA . THR A 1 107 ? -26.366 -4.257 37.189 1.00 95.94 107 THR A CA 1
ATOM 865 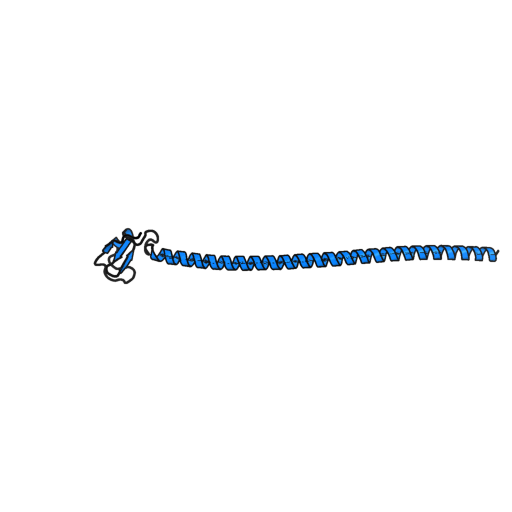C C . THR A 1 107 ? -27.134 -2.942 36.985 1.00 95.94 107 THR A C 1
ATOM 867 O O . THR A 1 107 ? -27.039 -2.047 37.822 1.00 95.94 107 THR A O 1
ATOM 870 N N . CYS A 1 108 ? -27.894 -2.798 35.895 1.00 96.62 108 CYS A N 1
ATOM 871 C CA . CYS A 1 108 ? -28.907 -1.746 35.822 1.00 96.62 108 CYS A CA 1
ATOM 872 C C . CYS A 1 108 ? -30.141 -2.140 36.643 1.00 96.62 108 CYS A C 1
ATOM 874 O O . CYS A 1 108 ? -30.409 -3.325 36.873 1.00 96.62 108 CYS A O 1
ATOM 876 N N . ARG A 1 109 ? -30.940 -1.154 37.037 1.00 95.88 109 ARG A N 1
ATOM 877 C CA . ARG A 1 109 ? -32.143 -1.343 37.848 1.00 95.88 109 ARG A CA 1
ATOM 878 C C . ARG A 1 109 ? -33.191 -2.227 37.182 1.00 95.88 109 ARG A C 1
ATOM 880 O O . ARG A 1 109 ? -33.786 -3.068 37.858 1.00 95.88 109 ARG A O 1
ATOM 887 N N . ASP A 1 1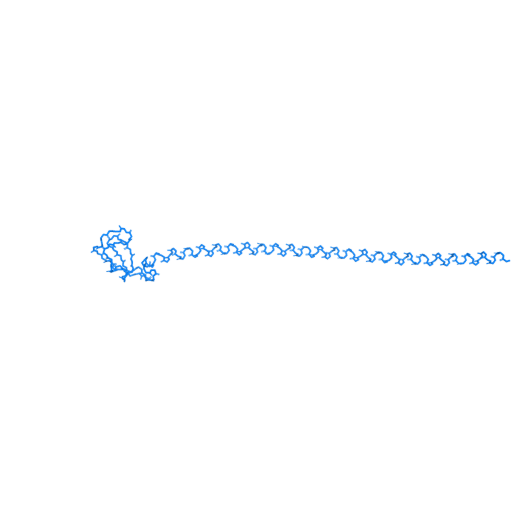10 ? -33.375 -2.092 35.872 1.00 96.94 110 ASP A N 1
ATOM 888 C CA . ASP A 1 110 ? -34.381 -2.847 35.112 1.00 96.94 110 ASP A CA 1
ATOM 889 C C . ASP A 1 110 ? -34.089 -4.348 35.071 1.00 96.94 110 ASP A C 1
ATOM 891 O O . ASP A 1 110 ? -35.008 -5.173 35.058 1.00 96.94 110 ASP A O 1
ATOM 895 N N . CYS A 1 111 ? -32.804 -4.711 35.047 1.00 97.31 111 CYS A N 1
ATOM 896 C CA . CYS A 1 111 ? -32.369 -6.099 35.085 1.00 97.31 111 CYS A CA 1
ATOM 897 C C . CYS A 1 111 ? -32.260 -6.606 36.524 1.00 97.31 111 CYS A C 1
ATOM 899 O O . CYS A 1 111 ? -32.807 -7.659 36.838 1.00 97.31 111 CYS A O 1
ATOM 901 N N . GLY A 1 112 ? -31.583 -5.862 37.403 1.00 96.38 112 GLY A N 1
ATOM 902 C CA . GLY A 1 112 ? -31.283 -6.309 38.761 1.00 96.38 112 GLY A CA 1
ATOM 903 C C . GLY A 1 112 ? -32.510 -6.455 39.658 1.00 96.38 112 GLY A C 1
ATOM 904 O O . GLY A 1 112 ? -32.524 -7.340 40.506 1.00 96.38 112 GLY A O 1
ATOM 905 N N . SER A 1 113 ? -33.568 -5.665 39.438 1.00 95.19 113 SER A N 1
ATOM 906 C CA . SER A 1 113 ? -34.828 -5.763 40.200 1.00 95.19 113 SER A CA 1
ATOM 907 C C . SER A 1 113 ? -35.578 -7.086 40.006 1.00 95.19 113 SER A C 1
ATOM 909 O O . SER A 1 113 ? -36.402 -7.451 40.842 1.00 95.19 113 SER A O 1
ATOM 911 N N . LYS A 1 114 ? -35.289 -7.819 38.924 1.00 95.56 114 LYS A N 1
ATOM 912 C CA . LYS A 1 114 ? -35.929 -9.101 38.586 1.00 95.56 114 LYS A CA 1
ATOM 913 C C . LYS A 1 114 ? -35.163 -10.311 39.131 1.00 95.56 114 LYS A C 1
ATOM 915 O O . LYS A 1 114 ? -35.568 -11.446 38.889 1.00 95.56 114 LYS A O 1
ATOM 920 N N . LEU A 1 115 ? -34.042 -10.096 39.822 1.00 96.81 115 LEU A N 1
ATOM 921 C CA . LEU A 1 115 ? -33.146 -11.161 40.266 1.00 96.81 115 LEU A CA 1
ATOM 922 C C . LEU A 1 115 ? -33.344 -11.477 41.749 1.00 96.81 115 LEU A C 1
ATOM 924 O O . LEU A 1 115 ? -33.474 -10.589 42.581 1.00 96.81 115 LEU A O 1
ATOM 928 N N . SER A 1 116 ? -33.301 -12.762 42.096 1.00 96.88 116 SER A N 1
ATOM 929 C CA . SER A 1 116 ? -33.270 -13.224 43.492 1.00 96.88 116 SER A CA 1
ATOM 930 C C . SER A 1 116 ? -31.859 -13.600 43.959 1.00 96.88 116 SER A C 1
ATOM 932 O O . SER A 1 116 ? -31.565 -13.573 45.153 1.00 96.88 116 SER A O 1
ATOM 934 N N . LYS A 1 117 ? -30.960 -13.914 43.022 1.00 97.81 117 LYS A N 1
ATOM 935 C CA . LYS A 1 117 ? -29.547 -14.217 43.267 1.00 97.81 117 LYS A CA 1
ATOM 936 C C . LYS A 1 117 ? -28.669 -13.368 42.365 1.00 97.81 117 LYS A C 1
ATOM 938 O O . LYS A 1 117 ? -29.035 -13.081 41.227 1.00 97.81 117 LYS A O 1
ATOM 943 N N . CYS A 1 118 ? -27.498 -12.997 42.867 1.00 96.88 118 CYS A N 1
ATOM 944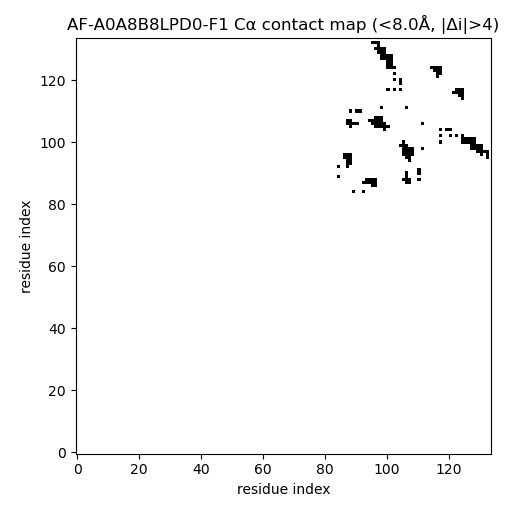 C CA . CYS A 1 118 ? -26.509 -12.267 42.096 1.00 96.88 118 CYS A CA 1
ATOM 945 C C . CYS A 1 118 ? -26.092 -13.097 40.865 1.00 96.88 118 CYS A C 1
ATOM 947 O O . CYS A 1 118 ? -25.690 -14.250 41.026 1.00 96.88 118 CYS A O 1
ATOM 949 N N . PRO A 1 119 ? -26.123 -12.541 39.644 1.00 95.19 119 PRO A N 1
ATOM 950 C CA . PRO A 1 119 ? -25.759 -13.267 38.428 1.00 95.19 119 PRO A CA 1
ATOM 951 C C . PRO A 1 119 ? -24.250 -13.551 38.336 1.00 95.19 119 PRO A C 1
ATOM 953 O O . PRO A 1 119 ? -23.837 -14.372 37.524 1.00 95.19 119 PRO A O 1
ATOM 956 N N . ILE A 1 120 ? -23.432 -12.890 39.167 1.00 94.62 120 ILE A N 1
ATOM 957 C CA . ILE A 1 120 ? -21.968 -12.984 39.132 1.00 94.62 120 ILE A CA 1
ATOM 958 C C . ILE A 1 120 ? -21.450 -13.960 40.201 1.00 94.62 120 ILE A C 1
ATOM 960 O O . ILE A 1 120 ? -20.777 -14.928 39.863 1.00 94.62 120 ILE A O 1
ATOM 964 N N . CYS A 1 121 ? -21.810 -13.776 41.478 1.00 97.06 121 CYS A N 1
ATOM 965 C CA . CYS A 1 121 ? -21.350 -14.645 42.577 1.00 97.06 121 CYS A CA 1
ATOM 966 C C . CYS A 1 121 ? -22.400 -15.638 43.102 1.00 97.06 121 CYS A C 1
ATOM 968 O O . CYS A 1 121 ? -22.097 -16.430 43.989 1.00 97.06 121 CYS A O 1
ATOM 970 N N . ARG A 1 122 ? -23.631 -15.614 42.570 1.00 97.00 122 ARG A N 1
ATOM 971 C CA . ARG A 1 122 ? -24.749 -16.512 42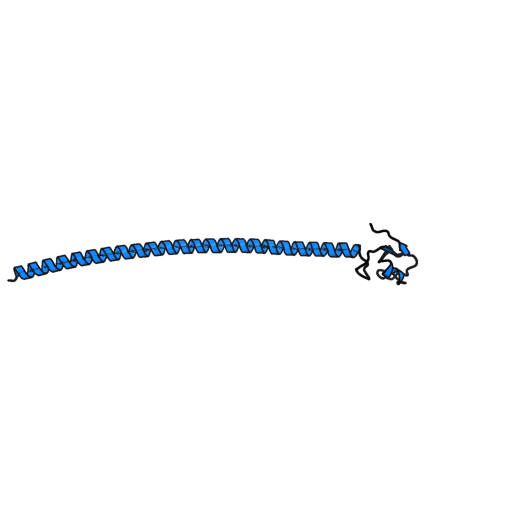.936 1.00 97.00 122 ARG A CA 1
ATOM 972 C C . ARG A 1 122 ? -25.274 -16.375 44.371 1.00 97.00 122 ARG A C 1
ATOM 974 O O . ARG A 1 122 ? -26.171 -17.126 44.755 1.00 97.00 122 ARG A O 1
ATOM 981 N N . GLU A 1 123 ? -24.779 -15.406 45.138 1.00 97.88 123 GLU A N 1
ATOM 982 C CA . GLU A 1 123 ? -25.276 -15.097 46.480 1.00 97.88 123 GLU A CA 1
ATOM 983 C C . GLU A 1 123 ? -26.729 -14.595 46.445 1.00 97.88 123 GLU A C 1
ATOM 985 O O . GLU A 1 123 ? -27.137 -13.903 45.509 1.00 97.88 123 GLU A O 1
ATOM 990 N N . GLN A 1 124 ? -27.522 -14.943 47.464 1.00 98.00 124 GLN A N 1
ATOM 991 C CA . GLN A 1 124 ? -28.897 -14.462 47.606 1.00 98.00 124 GLN A CA 1
ATOM 992 C C . GLN A 1 124 ? -28.912 -12.940 47.784 1.00 98.00 124 GLN A C 1
ATOM 994 O O . GLN A 1 124 ? -28.273 -12.410 48.692 1.00 98.00 124 GLN A O 1
ATOM 999 N N . ILE A 1 125 ? -29.688 -12.234 46.961 1.00 97.75 125 ILE A N 1
ATOM 1000 C CA . ILE A 1 125 ? -29.809 -10.779 47.068 1.00 97.75 125 ILE A CA 1
ATOM 1001 C C . ILE A 1 125 ? -30.734 -10.459 48.243 1.00 97.75 125 ILE A C 1
ATOM 1003 O O . ILE A 1 125 ? -31.913 -10.810 48.230 1.00 97.75 125 ILE A O 1
ATOM 1007 N N . ARG A 1 126 ? -30.188 -9.810 49.276 1.00 95.38 126 ARG A N 1
ATOM 1008 C CA . ARG A 1 126 ? -30.940 -9.372 50.467 1.00 95.38 126 ARG A CA 1
ATOM 1009 C C . ARG A 1 126 ? -31.252 -7.878 50.455 1.00 95.38 126 ARG A C 1
ATOM 1011 O O . ARG A 1 126 ? -32.208 -7.439 51.080 1.00 95.38 126 ARG A O 1
ATOM 1018 N N . ASN A 1 127 ? -30.438 -7.104 49.752 1.00 93.94 127 ASN A N 1
ATOM 1019 C CA . ASN A 1 127 ? -30.467 -5.652 49.739 1.00 93.94 127 ASN A CA 1
ATOM 1020 C C . ASN A 1 127 ? -29.936 -5.118 48.406 1.00 93.94 127 ASN A C 1
ATOM 1022 O O . ASN A 1 127 ? -29.066 -5.723 47.771 1.00 93.94 127 ASN A O 1
ATOM 1026 N N . TYR A 1 128 ? -30.472 -3.960 48.026 1.00 96.00 128 TYR A N 1
ATOM 1027 C CA . TYR A 1 128 ? -30.144 -3.228 46.811 1.00 96.00 128 TYR A CA 1
ATOM 1028 C C . TYR A 1 128 ? -29.649 -1.831 47.175 1.00 96.00 128 TYR A C 1
ATOM 1030 O O . TYR A 1 128 ? -30.257 -1.155 48.004 1.00 96.00 128 TYR A O 1
ATOM 1038 N N . ILE A 1 129 ? -28.579 -1.386 46.528 1.00 95.75 129 ILE A N 1
ATOM 1039 C CA . ILE A 1 129 ? -27.995 -0.059 46.714 1.00 95.75 129 ILE A CA 1
ATOM 1040 C C . ILE A 1 129 ? -28.134 0.690 45.392 1.00 95.75 129 ILE A C 1
ATOM 1042 O O . ILE A 1 129 ? -27.605 0.262 44.366 1.00 95.75 129 ILE A O 1
ATOM 1046 N N . LYS A 1 130 ? -28.879 1.800 45.406 1.00 94.25 130 LYS A N 1
ATOM 1047 C CA . LYS A 1 130 ? -28.977 2.700 44.254 1.00 94.25 130 LYS A CA 1
ATOM 1048 C C . LYS A 1 130 ? -27.666 3.465 44.110 1.00 94.25 130 LYS A C 1
ATOM 1050 O O . LYS A 1 130 ? -27.225 4.106 45.059 1.00 94.25 130 LYS A O 1
ATOM 1055 N N . LEU A 1 131 ? -27.087 3.403 42.919 1.00 91.44 131 LEU A N 1
ATOM 1056 C CA . LEU A 1 131 ? -25.922 4.187 42.540 1.00 91.44 131 LEU A CA 1
ATOM 1057 C C . LEU A 1 131 ? -26.370 5.389 41.704 1.00 91.44 131 LEU A C 1
ATOM 1059 O O . LEU A 1 131 ? -27.432 5.364 41.078 1.00 91.44 131 LEU A O 1
ATOM 1063 N N . PHE A 1 132 ? -25.546 6.429 41.699 1.00 85.94 132 PHE A N 1
ATOM 1064 C CA . PHE A 1 132 ? -25.689 7.591 40.826 1.00 85.94 132 PHE A CA 1
ATOM 1065 C C . PHE A 1 132 ? -24.397 7.706 40.009 1.00 85.94 132 PHE A C 1
ATOM 1067 O O . PHE A 1 132 ? -23.500 8.447 40.415 1.00 85.94 132 PHE A O 1
ATOM 1074 N N . PRO A 1 133 ? -24.233 6.884 38.953 1.00 72.75 133 PRO A N 1
ATOM 1075 C CA . PRO A 1 133 ? -23.113 7.043 38.029 1.00 72.75 133 PRO A CA 1
ATOM 1076 C C . PRO A 1 133 ? -23.175 8.445 37.398 1.00 72.75 133 PRO A C 1
ATOM 1078 O O . PRO A 1 133 ? -24.268 8.962 37.154 1.00 72.75 133 PRO A O 1
ATOM 1081 N N . GLY A 1 134 ? -22.010 9.086 37.267 1.00 61.06 134 GLY A N 1
ATOM 1082 C CA . GLY A 1 134 ? -21.854 10.466 36.792 1.00 61.06 134 GLY A CA 1
ATOM 1083 C C . GLY A 1 134 ? -21.373 10.566 35.356 1.00 61.06 134 GLY A C 1
ATOM 1084 O O . GLY A 1 134 ? -20.919 9.534 34.811 1.00 61.06 134 GLY A O 1
#

Secondary structure (DSSP, 8-state):
-HHHHHHHHHHHHHHHHHHHHHHHHHHHHHHHHHHHHHHHHHHHHHHHHHHHHHHHHHHHHHHHHHHHHHHHHHHHHHHHHHHHHHHB-TTTSSSB--EEETTS-EE-HHHHTT-SB-TTT--B---EEE----